Protein AF-A0A2U1RNF3-F1 (afdb_monomer_lite)

Radius of gyration: 38.03 Å; chains: 1; bounding box: 39×24×130 Å

Secondary structure (DSSP, 8-state):
----------SHHHHHHHHHHHHHHHHHHHHHHHSSSSS--------HHHHHHHTT-----S--PPPP-EEE-TTS-EEEGGGGTTS----------

pLDDT: mean 72.73, std 19.61, range [38.31, 97.94]

Foldseek 3Di:
DDDDDDDDDDPPPVVVVVVVVVVVVVVVVVVVVVPPPPVVPPPDPCDPVNVCVVVVHDDDPDPDDDDWDWDADPVRDIDIPVVQPPDDDDDDDDDDD

Sequence (97 aa):
MIRVRGTRGSVGVRLVKRLAVLGMLSVGFTLAAISAPHAWAGRAPVSLEGALEALGFIVLKNDLSAPDFTLQDPFGQSIRLADQRGKVVFLTFWTTW

Structure (mmCIF, N/CA/C/O backbone):
data_AF-A0A2U1RNF3-F1
#
_entry.id   AF-A0A2U1RNF3-F1
#
loop_
_atom_site.group_PDB
_atom_site.id
_atom_site.type_symbol
_atom_site.label_atom_id
_atom_site.label_alt_id
_atom_site.label_comp_id
_atom_site.label_asym_id
_atom_site.l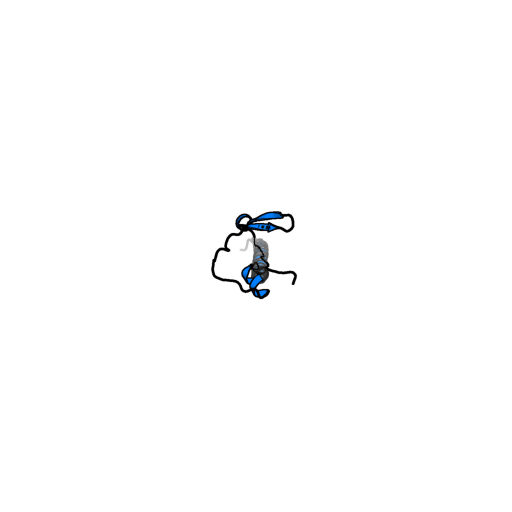abel_entity_id
_atom_site.label_seq_id
_atom_site.pdbx_PDB_ins_code
_atom_site.Cartn_x
_atom_site.Cartn_y
_atom_site.Cartn_z
_atom_site.occupancy
_atom_site.B_iso_or_equiv
_atom_site.auth_seq_id
_atom_site.auth_comp_id
_atom_site.auth_asym_id
_atom_site.auth_atom_id
_atom_site.pdbx_PDB_model_num
ATOM 1 N N . MET A 1 1 ? 24.785 5.515 -111.537 1.00 39.75 1 MET A N 1
ATOM 2 C CA . MET A 1 1 ? 25.597 6.099 -110.445 1.00 39.75 1 MET A CA 1
ATOM 3 C C . MET A 1 1 ? 24.659 6.872 -109.509 1.00 39.75 1 MET A C 1
ATOM 5 O O . MET A 1 1 ? 23.997 7.756 -110.021 1.00 39.75 1 MET A O 1
ATOM 9 N N . ILE A 1 2 ? 24.649 6.543 -108.197 1.00 41.03 2 ILE A N 1
ATOM 10 C CA . ILE A 1 2 ? 24.354 7.425 -107.024 1.00 41.03 2 ILE A CA 1
ATOM 11 C C . ILE A 1 2 ? 22.882 7.903 -106.850 1.00 41.03 2 ILE A C 1
ATOM 13 O O . ILE A 1 2 ? 22.280 8.356 -107.805 1.00 41.03 2 ILE A O 1
ATOM 17 N N . ARG A 1 3 ? 22.210 7.960 -105.684 1.00 38.31 3 ARG A N 1
ATOM 18 C CA . ARG A 1 3 ? 22.294 7.400 -104.311 1.00 38.31 3 ARG A CA 1
ATOM 19 C C . ARG A 1 3 ? 20.995 7.838 -103.595 1.00 38.31 3 ARG A C 1
ATOM 21 O O . ARG A 1 3 ? 20.685 9.023 -103.594 1.00 38.31 3 ARG A O 1
ATOM 28 N N . VAL A 1 4 ? 20.261 6.920 -102.959 1.00 51.69 4 VAL A N 1
ATOM 29 C CA . VAL A 1 4 ? 19.084 7.234 -102.115 1.00 51.69 4 VAL A CA 1
ATOM 30 C C . VAL A 1 4 ? 19.547 7.572 -100.690 1.00 51.69 4 VAL A C 1
ATOM 32 O O . VAL A 1 4 ? 20.367 6.850 -100.123 1.00 51.69 4 VAL A O 1
ATOM 35 N N . ARG A 1 5 ? 19.039 8.668 -100.107 1.00 46.47 5 ARG A N 1
ATOM 36 C CA . ARG A 1 5 ? 19.331 9.120 -98.734 1.00 46.47 5 ARG A CA 1
ATOM 37 C C . ARG A 1 5 ? 18.062 9.018 -97.881 1.00 46.47 5 ARG A C 1
ATOM 39 O O . ARG A 1 5 ? 17.157 9.829 -98.031 1.00 46.47 5 ARG A O 1
ATOM 46 N N . GLY A 1 6 ? 18.011 8.031 -96.987 1.00 45.84 6 GLY A N 1
ATOM 47 C CA . GLY A 1 6 ? 17.005 7.931 -95.927 1.00 45.84 6 GLY A CA 1
ATOM 48 C C . GLY A 1 6 ? 17.482 8.637 -94.657 1.00 45.84 6 GLY A C 1
ATOM 49 O O . GLY A 1 6 ? 18.574 8.361 -94.162 1.00 45.84 6 GLY A O 1
ATOM 50 N N . THR A 1 7 ? 16.674 9.551 -94.128 1.00 50.88 7 THR A N 1
ATOM 51 C CA . THR A 1 7 ? 16.866 10.203 -92.829 1.00 50.88 7 THR A CA 1
ATOM 52 C C . THR A 1 7 ? 16.223 9.350 -91.733 1.00 50.88 7 THR A C 1
ATOM 54 O O . THR A 1 7 ? 15.006 9.199 -91.674 1.00 50.88 7 THR A O 1
ATOM 57 N N . ARG A 1 8 ? 17.041 8.762 -90.852 1.00 50.28 8 ARG A N 1
ATOM 58 C CA . ARG A 1 8 ? 16.593 7.943 -89.716 1.00 50.28 8 ARG A CA 1
ATOM 59 C C . ARG A 1 8 ? 17.218 8.474 -88.425 1.00 50.28 8 ARG A C 1
ATOM 61 O O . ARG A 1 8 ? 18.436 8.544 -88.330 1.00 50.28 8 ARG A O 1
ATOM 68 N N . GLY A 1 9 ? 16.379 8.759 -87.425 1.00 48.47 9 GLY A N 1
ATOM 69 C CA . GLY A 1 9 ? 16.756 8.628 -86.012 1.00 48.47 9 GLY A CA 1
ATOM 70 C C . GLY A 1 9 ? 16.857 9.911 -85.182 1.00 48.47 9 GLY A C 1
ATOM 71 O O . GLY A 1 9 ? 17.950 10.351 -84.857 1.00 48.47 9 GLY A O 1
ATOM 72 N N . SER A 1 10 ? 15.727 10.433 -84.704 1.00 55.78 10 SER A N 1
ATOM 73 C CA . SER A 1 10 ? 15.681 11.424 -83.607 1.00 55.78 10 SER A CA 1
ATOM 74 C C . SER A 1 10 ? 14.714 11.015 -82.481 1.00 55.78 10 SER A C 1
ATOM 76 O O . SER A 1 10 ? 14.072 11.848 -81.843 1.00 55.78 10 SER A O 1
ATOM 78 N N . VAL A 1 11 ? 14.639 9.706 -82.201 1.00 57.41 11 VAL A N 1
ATOM 79 C CA . VAL A 1 11 ? 13.821 9.123 -81.114 1.00 57.41 11 VAL A CA 1
ATOM 80 C C . VAL A 1 11 ? 14.660 8.773 -79.867 1.00 57.41 11 VAL A C 1
ATOM 82 O O . VAL A 1 11 ? 14.149 8.821 -78.751 1.00 57.41 11 VAL A O 1
ATOM 85 N N . GLY A 1 12 ? 15.967 8.514 -80.010 1.00 52.75 12 GLY A N 1
ATOM 86 C CA . GLY A 1 12 ? 16.810 7.985 -78.921 1.00 52.75 12 GLY A CA 1
ATOM 87 C C . GLY A 1 12 ? 17.080 8.941 -77.750 1.00 52.75 12 GLY A C 1
ATOM 88 O O . GLY A 1 12 ? 17.200 8.504 -76.611 1.00 52.75 12 GLY A O 1
ATOM 89 N N . VAL A 1 13 ? 17.113 10.257 -77.981 1.00 54.59 13 VAL A N 1
ATOM 90 C CA . VAL A 1 13 ? 17.550 11.228 -76.952 1.00 54.59 13 VAL A CA 1
ATOM 91 C C . VAL A 1 13 ? 16.456 11.535 -75.917 1.00 54.59 13 VAL A C 1
ATOM 93 O O . VAL A 1 13 ? 16.751 11.898 -74.778 1.00 54.59 13 VAL A O 1
ATOM 96 N N . ARG A 1 14 ? 15.175 11.360 -76.270 1.00 53.38 14 ARG A N 1
ATOM 97 C CA . ARG A 1 14 ? 14.049 11.669 -75.366 1.00 53.38 14 ARG A CA 1
ATOM 98 C C . ARG A 1 14 ? 13.807 10.585 -74.313 1.00 53.38 14 ARG A C 1
ATOM 100 O O . ARG A 1 14 ? 13.231 10.882 -73.271 1.00 53.38 14 ARG A O 1
ATOM 107 N N . LEU A 1 15 ? 14.258 9.356 -74.569 1.00 51.91 15 LEU A N 1
ATOM 108 C CA . LEU A 1 15 ? 14.052 8.217 -73.674 1.00 51.91 15 LEU A CA 1
ATOM 109 C C . LEU A 1 15 ? 15.107 8.173 -72.555 1.00 51.91 15 LEU A C 1
ATOM 111 O O . LEU A 1 15 ? 14.761 7.983 -71.393 1.00 51.91 15 LEU A O 1
ATOM 115 N N . VAL A 1 16 ? 16.370 8.477 -72.881 1.00 53.84 16 VAL A N 1
ATOM 116 C CA . VAL A 1 16 ? 17.479 8.519 -71.906 1.00 53.84 16 VAL A CA 1
ATOM 117 C C . VAL A 1 16 ? 17.271 9.627 -70.864 1.00 53.84 16 VAL A C 1
ATOM 119 O O . VAL A 1 16 ? 17.511 9.421 -69.677 1.00 53.84 16 VAL A O 1
ATOM 122 N N . LYS A 1 17 ? 16.724 10.782 -71.276 1.00 44.09 17 LYS A N 1
ATOM 123 C CA . LYS A 1 17 ? 16.423 11.898 -70.361 1.00 44.09 17 LYS A CA 1
ATOM 124 C C . LYS A 1 17 ? 15.333 11.581 -69.324 1.00 44.09 17 LYS A C 1
ATOM 126 O O . LYS A 1 17 ? 15.377 12.147 -68.239 1.00 44.09 17 LYS A O 1
ATOM 131 N N . ARG A 1 18 ? 14.373 10.693 -69.622 1.00 50.84 18 ARG A N 1
ATOM 132 C CA . ARG A 1 18 ? 13.293 10.310 -68.683 1.00 50.84 18 ARG A CA 1
ATOM 133 C C . ARG A 1 18 ? 13.741 9.271 -67.654 1.00 50.84 18 ARG A C 1
ATOM 135 O O . ARG A 1 18 ? 13.270 9.302 -66.524 1.00 50.84 18 ARG A O 1
ATOM 142 N N . LEU A 1 19 ? 14.678 8.401 -68.026 1.00 52.16 19 LEU A N 1
ATOM 143 C CA . LEU A 1 19 ? 15.235 7.383 -67.131 1.00 52.16 19 LEU A CA 1
ATOM 144 C C . LEU A 1 19 ? 16.230 7.971 -66.114 1.00 52.16 19 LEU A C 1
ATOM 146 O O . LEU A 1 19 ? 16.304 7.490 -64.989 1.00 52.16 19 LEU A O 1
ATOM 150 N N . ALA A 1 20 ? 16.932 9.056 -66.463 1.00 50.75 20 ALA A N 1
ATOM 151 C CA . ALA A 1 20 ? 17.883 9.715 -65.563 1.00 50.75 20 ALA A CA 1
ATOM 152 C C . ALA A 1 20 ? 17.219 10.464 -64.385 1.00 50.75 20 ALA A C 1
ATOM 154 O O . ALA A 1 20 ? 17.775 10.503 -63.291 1.00 50.75 20 ALA A O 1
ATOM 155 N N . VAL A 1 21 ? 16.017 11.026 -64.574 1.00 52.94 21 VAL A N 1
ATOM 156 C CA . VAL A 1 21 ? 15.306 11.785 -63.521 1.00 52.94 21 VAL A CA 1
ATOM 157 C C . VAL A 1 21 ? 14.699 10.862 -62.454 1.00 52.94 21 VAL A C 1
ATOM 159 O O . VAL A 1 21 ? 14.596 11.251 -61.294 1.00 52.94 21 VAL A O 1
ATOM 162 N N . LEU A 1 22 ? 14.365 9.615 -62.807 1.00 53.28 22 LEU A N 1
ATOM 163 C CA . LEU A 1 22 ? 13.790 8.643 -61.870 1.00 53.28 22 LEU A CA 1
ATOM 164 C C . LEU A 1 22 ? 14.843 8.008 -60.941 1.00 53.28 22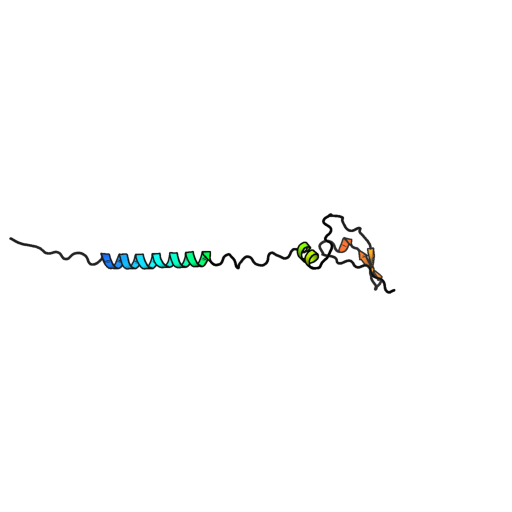 LEU A C 1
ATOM 166 O O . LEU A 1 22 ? 14.524 7.661 -59.810 1.00 53.28 22 LEU A O 1
ATOM 170 N N . GLY A 1 23 ? 16.100 7.897 -61.387 1.00 50.56 23 GLY A N 1
ATOM 171 C CA . GLY A 1 23 ? 17.195 7.348 -60.573 1.00 50.56 23 GLY A CA 1
ATOM 172 C C . GLY A 1 23 ? 17.739 8.308 -59.506 1.00 50.56 23 GLY A C 1
ATOM 173 O O . GLY A 1 23 ? 18.297 7.867 -58.505 1.00 50.56 23 GLY A O 1
ATOM 174 N N . MET A 1 24 ? 17.554 9.621 -59.680 1.00 55.03 24 MET A N 1
ATOM 175 C CA . MET A 1 24 ? 18.137 10.641 -58.794 1.00 55.03 24 MET A CA 1
ATOM 176 C C . MET A 1 24 ? 17.285 10.929 -57.539 1.00 55.03 24 MET A C 1
ATOM 178 O O . MET A 1 24 ? 17.802 11.448 -56.553 1.00 55.03 24 MET A O 1
ATOM 182 N N . LEU A 1 25 ? 16.009 10.522 -57.522 1.00 53.56 25 LEU A N 1
ATOM 183 C CA . LEU A 1 25 ? 15.116 10.627 -56.355 1.00 53.56 25 LEU A CA 1
ATOM 184 C C . LEU A 1 25 ? 15.288 9.477 -55.344 1.00 53.56 25 LEU A C 1
ATOM 186 O O . LEU A 1 25 ? 14.917 9.625 -54.182 1.00 53.56 25 LEU A O 1
ATOM 190 N N . SER A 1 26 ? 15.899 8.356 -55.741 1.00 54.28 26 SER A N 1
ATOM 191 C CA . SER A 1 26 ? 16.126 7.210 -54.848 1.00 54.28 26 SER A CA 1
ATOM 192 C C . SER A 1 26 ? 17.329 7.401 -53.920 1.00 54.28 26 SER A C 1
ATOM 194 O O . SER A 1 26 ? 17.304 6.928 -52.790 1.00 54.28 26 SER A O 1
ATOM 196 N N . VAL A 1 27 ? 18.360 8.132 -54.358 1.00 55.28 27 VAL A N 1
ATOM 197 C CA . VAL A 1 27 ? 19.582 8.362 -53.560 1.00 55.28 27 VAL A CA 1
ATOM 198 C C . VAL A 1 27 ? 19.393 9.477 -52.519 1.00 55.28 27 VAL A C 1
ATOM 200 O O . VAL A 1 27 ? 20.006 9.447 -51.455 1.00 55.28 27 VAL A O 1
ATOM 203 N N . GLY A 1 28 ? 18.487 10.430 -52.769 1.00 52.44 28 GLY A N 1
ATOM 204 C CA . GLY A 1 28 ? 18.112 11.450 -51.781 1.00 52.44 28 GLY A CA 1
ATOM 205 C C . GLY A 1 28 ? 17.229 10.917 -50.644 1.00 52.44 28 GLY A C 1
ATOM 206 O O . GLY A 1 28 ? 17.307 11.412 -49.524 1.00 52.44 28 GLY A O 1
ATOM 207 N N . PHE A 1 29 ? 16.425 9.880 -50.902 1.00 50.62 29 PHE A N 1
ATOM 208 C CA . PHE A 1 29 ? 15.541 9.277 -49.896 1.00 50.62 29 PHE A CA 1
ATOM 209 C C . PHE A 1 29 ? 16.269 8.269 -48.993 1.00 50.62 29 PHE A C 1
ATOM 211 O O . PHE A 1 29 ? 15.951 8.148 -47.812 1.00 50.62 29 PHE A O 1
ATOM 218 N N . THR A 1 30 ? 17.297 7.588 -49.507 1.00 54.38 30 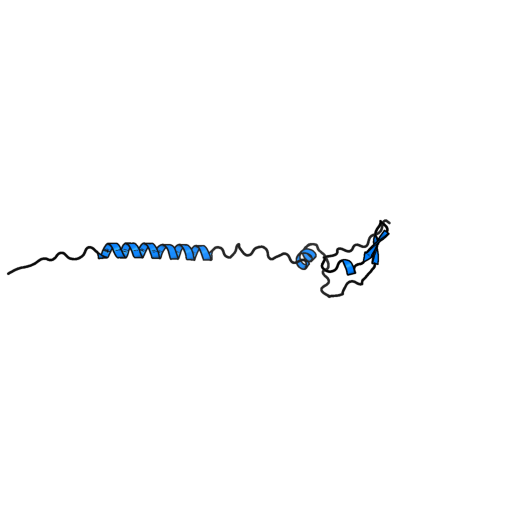THR A N 1
ATOM 219 C CA . THR A 1 30 ? 18.112 6.663 -48.705 1.00 54.38 30 THR A CA 1
ATOM 220 C C . THR A 1 30 ? 19.062 7.385 -47.752 1.00 54.38 30 THR A C 1
ATOM 222 O O . THR A 1 30 ? 19.273 6.896 -46.645 1.00 54.38 30 THR A O 1
ATOM 225 N N . LEU A 1 31 ? 19.581 8.569 -48.102 1.00 50.03 31 LEU A N 1
ATOM 226 C CA . LEU A 1 31 ? 20.490 9.304 -47.211 1.00 50.03 31 LEU A CA 1
ATOM 227 C C . LEU A 1 31 ? 19.763 10.070 -46.087 1.00 50.03 31 LEU A C 1
ATOM 229 O O . LEU A 1 31 ? 20.338 10.275 -45.022 1.00 50.03 31 LEU A O 1
ATOM 233 N N . ALA A 1 32 ? 18.484 10.417 -46.264 1.00 52.06 32 ALA A N 1
ATOM 234 C CA . ALA A 1 32 ? 17.666 11.004 -45.196 1.00 52.06 32 ALA A CA 1
ATOM 235 C C . ALA A 1 32 ? 17.197 9.970 -44.150 1.00 52.06 32 ALA A C 1
ATOM 237 O O . ALA A 1 32 ? 16.952 10.327 -42.999 1.00 52.06 32 ALA A O 1
ATOM 238 N N . ALA A 1 33 ? 17.116 8.685 -44.512 1.00 53.22 33 ALA A N 1
ATOM 239 C CA . ALA A 1 33 ? 16.735 7.616 -43.586 1.00 53.22 33 ALA A CA 1
ATOM 240 C C . ALA A 1 33 ? 17.869 7.202 -42.625 1.00 53.22 33 ALA A C 1
ATOM 242 O O . ALA A 1 33 ? 17.601 6.660 -41.554 1.00 53.22 33 ALA A O 1
ATOM 243 N N . ILE A 1 34 ? 19.134 7.475 -42.970 1.00 56.91 34 ILE A N 1
ATOM 244 C CA . ILE A 1 34 ? 20.293 7.057 -42.159 1.00 56.91 34 ILE A CA 1
ATOM 245 C C . ILE A 1 34 ? 20.593 8.058 -41.027 1.00 56.91 34 ILE A C 1
ATOM 247 O O . ILE A 1 34 ? 21.141 7.670 -39.997 1.00 56.91 34 ILE A O 1
ATOM 251 N N . SER A 1 35 ? 20.179 9.325 -41.142 1.00 56.19 35 SER A N 1
ATOM 252 C CA . SER A 1 35 ? 20.496 10.354 -40.134 1.00 56.19 35 SER A CA 1
ATOM 253 C C . SER A 1 35 ? 19.435 10.579 -39.052 1.00 56.19 35 SER A C 1
ATOM 255 O O . SER A 1 35 ? 19.682 11.376 -38.151 1.00 56.19 35 SER A O 1
ATOM 257 N N . ALA A 1 36 ? 18.300 9.873 -39.056 1.00 58.72 36 ALA A N 1
ATOM 258 C CA . ALA A 1 36 ? 17.289 10.018 -38.002 1.00 58.72 36 ALA A CA 1
ATOM 259 C C . ALA A 1 36 ? 16.715 8.720 -37.380 1.00 58.72 36 ALA A C 1
ATOM 261 O O . ALA A 1 36 ? 15.535 8.712 -37.039 1.00 58.72 36 ALA A O 1
ATOM 262 N N . PRO A 1 37 ? 17.498 7.656 -37.098 1.00 52.38 37 PRO A N 1
ATOM 263 C CA . PRO A 1 37 ? 17.094 6.666 -36.100 1.00 52.38 37 PRO A CA 1
ATOM 264 C C . PRO A 1 37 ? 17.624 6.970 -34.689 1.00 52.38 37 PRO A C 1
ATOM 266 O O . PRO A 1 37 ? 17.371 6.198 -33.776 1.00 52.38 37 PRO A O 1
ATOM 269 N N . HIS A 1 38 ? 18.350 8.067 -34.449 1.00 59.03 38 HIS A N 1
ATOM 270 C CA . HIS A 1 38 ? 18.902 8.329 -33.108 1.00 59.03 38 HIS A CA 1
ATOM 271 C C . HIS A 1 38 ? 17.982 9.170 -32.206 1.00 59.03 38 HIS A C 1
ATOM 273 O O . HIS A 1 38 ? 18.196 9.216 -31.000 1.00 59.03 38 HIS A O 1
ATOM 279 N N . ALA A 1 39 ? 16.938 9.796 -32.762 1.00 55.94 39 ALA A N 1
ATOM 280 C CA . ALA A 1 39 ? 15.986 10.613 -32.002 1.00 55.94 39 ALA A CA 1
ATOM 281 C C . ALA A 1 39 ? 14.687 9.873 -31.621 1.00 55.94 39 ALA A C 1
ATOM 283 O O . ALA A 1 39 ? 13.898 10.397 -30.840 1.00 55.94 39 ALA A O 1
ATOM 284 N N . TRP A 1 40 ? 14.461 8.656 -32.137 1.00 51.78 40 TRP A N 1
ATOM 285 C CA . TRP A 1 40 ? 13.313 7.820 -31.745 1.00 51.78 40 TRP A CA 1
ATOM 286 C C . TRP A 1 40 ? 13.630 6.855 -30.598 1.00 51.78 40 TRP A C 1
ATOM 288 O O . TRP A 1 40 ? 12.735 6.147 -30.135 1.00 51.78 40 TRP A O 1
ATOM 298 N N . ALA A 1 41 ? 14.868 6.864 -30.090 1.00 56.53 41 ALA A N 1
ATOM 299 C CA . ALA A 1 41 ? 15.144 6.392 -28.742 1.00 56.53 41 ALA A CA 1
ATOM 300 C C . ALA A 1 41 ? 14.485 7.382 -27.770 1.00 56.53 41 ALA A C 1
ATOM 302 O O . ALA A 1 41 ? 15.145 8.147 -27.067 1.00 56.53 41 ALA A O 1
ATOM 303 N N . GLY A 1 42 ? 13.148 7.414 -27.792 1.00 54.91 42 GLY A N 1
ATOM 304 C CA . GLY A 1 42 ? 12.345 7.982 -26.737 1.00 54.91 42 GLY A CA 1
ATOM 305 C C . GLY A 1 42 ? 12.933 7.467 -25.441 1.00 54.91 42 GLY A C 1
ATOM 306 O O . GLY A 1 42 ? 13.305 6.293 -25.362 1.00 54.91 42 GLY A O 1
ATOM 307 N N . ARG A 1 43 ? 13.108 8.377 -24.477 1.00 62.59 43 ARG A N 1
ATOM 308 C CA . ARG A 1 43 ? 13.481 8.039 -23.102 1.00 62.59 43 ARG A CA 1
ATOM 309 C C . ARG A 1 43 ? 12.891 6.676 -22.780 1.00 62.59 43 ARG A C 1
ATOM 311 O O . ARG A 1 43 ? 11.668 6.534 -22.843 1.00 62.59 43 ARG A O 1
ATOM 318 N N . ALA A 1 44 ? 13.757 5.695 -22.520 1.00 63.25 44 ALA A N 1
ATOM 319 C CA . ALA A 1 44 ? 13.305 4.395 -22.060 1.00 63.25 44 ALA A CA 1
ATOM 320 C C . ALA A 1 44 ? 12.259 4.637 -20.959 1.00 63.25 44 ALA A C 1
ATOM 322 O O . ALA A 1 44 ? 12.453 5.570 -20.165 1.00 63.25 44 ALA A O 1
ATOM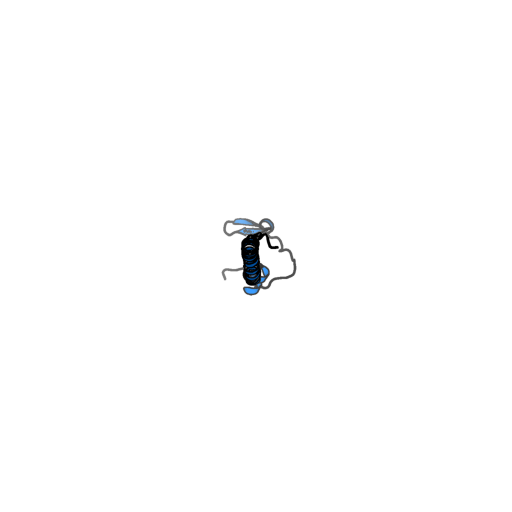 323 N N . PRO A 1 45 ? 11.133 3.900 -20.950 1.00 70.44 45 PRO A N 1
ATOM 324 C CA . PRO A 1 45 ? 10.132 4.073 -19.911 1.00 70.44 45 PRO A CA 1
ATOM 325 C C . PRO A 1 45 ? 10.850 4.003 -18.565 1.00 70.44 45 PRO A C 1
ATOM 327 O O . PRO A 1 45 ? 11.590 3.054 -18.303 1.00 70.44 45 PRO A O 1
ATOM 330 N N . VAL A 1 46 ? 10.714 5.063 -17.768 1.00 77.44 46 VAL A N 1
ATOM 331 C CA . VAL A 1 46 ? 11.338 5.132 -16.450 1.00 77.44 46 VAL A CA 1
ATOM 332 C C . VAL A 1 46 ? 10.739 3.987 -15.641 1.00 77.44 46 VAL A C 1
ATOM 334 O O . VAL A 1 46 ? 9.532 3.970 -15.400 1.00 77.44 46 VAL A O 1
ATOM 337 N N . SER A 1 47 ? 11.560 2.998 -15.294 1.00 86.56 47 SER A N 1
ATOM 338 C CA . SER A 1 47 ? 11.142 1.903 -14.424 1.00 86.56 47 SER A CA 1
ATOM 339 C C . SER A 1 47 ? 10.838 2.447 -13.028 1.00 86.56 47 SER A C 1
ATOM 341 O O . SER A 1 47 ? 11.453 3.423 -12.590 1.00 86.56 47 SER A O 1
ATOM 343 N N . LEU A 1 48 ? 9.883 1.834 -12.321 1.00 84.25 48 LEU A N 1
ATOM 344 C CA . LEU A 1 48 ? 9.556 2.236 -10.952 1.00 84.25 48 LEU A CA 1
ATOM 345 C C . LEU A 1 48 ? 10.788 2.096 -10.054 1.00 84.25 48 LEU A C 1
ATOM 347 O O . LEU A 1 48 ? 11.080 2.985 -9.265 1.00 84.25 48 LEU A O 1
ATOM 351 N N . GLU A 1 49 ? 11.546 1.018 -10.229 1.00 85.56 49 GLU A N 1
ATOM 352 C CA . GLU A 1 49 ? 12.772 0.739 -9.489 1.00 85.56 49 GLU A CA 1
ATOM 353 C C . GLU A 1 49 ? 13.820 1.824 -9.756 1.00 85.56 49 GLU A C 1
ATOM 355 O O . GLU A 1 49 ? 14.378 2.376 -8.814 1.00 85.56 49 GLU A O 1
ATOM 360 N N . GLY A 1 50 ? 14.023 2.204 -11.023 1.00 86.12 50 GLY A N 1
ATOM 361 C CA . GLY A 1 50 ? 14.971 3.256 -11.397 1.00 86.12 50 GLY A CA 1
ATOM 362 C C . GLY A 1 50 ? 14.556 4.637 -10.884 1.00 86.12 50 GLY A C 1
ATOM 363 O O . GLY A 1 50 ? 15.405 5.423 -10.465 1.00 86.12 50 GLY A O 1
ATOM 364 N N . ALA A 1 51 ? 13.251 4.929 -10.863 1.00 87.81 51 ALA A N 1
ATOM 365 C CA . ALA A 1 51 ? 12.725 6.148 -10.253 1.00 87.81 51 ALA A CA 1
ATOM 366 C C . ALA A 1 51 ? 12.942 6.166 -8.732 1.00 87.81 51 ALA A C 1
ATOM 368 O O . ALA A 1 51 ? 13.362 7.184 -8.186 1.00 87.81 51 ALA A O 1
ATOM 369 N N . LEU A 1 52 ? 12.679 5.049 -8.051 1.00 88.19 52 LEU A N 1
ATOM 370 C CA . LEU A 1 52 ? 12.862 4.916 -6.605 1.00 88.19 52 LEU A CA 1
ATOM 371 C C . LEU A 1 52 ? 14.342 5.022 -6.212 1.00 88.19 52 LEU A C 1
ATOM 373 O O . LEU A 1 52 ? 14.666 5.745 -5.271 1.00 88.19 52 LEU A O 1
ATOM 377 N N . GLU A 1 53 ? 15.243 4.382 -6.959 1.00 86.81 53 GLU A N 1
ATOM 378 C CA . GLU A 1 53 ? 16.692 4.493 -6.750 1.00 86.81 53 GLU A CA 1
ATOM 379 C C . GLU A 1 53 ? 17.184 5.935 -6.933 1.00 86.81 53 GLU A C 1
ATOM 381 O O . GLU A 1 53 ? 17.932 6.440 -6.097 1.00 86.81 53 GLU A O 1
ATOM 386 N N . ALA A 1 54 ? 16.722 6.638 -7.974 1.00 89.12 54 ALA A N 1
ATOM 387 C CA . ALA A 1 54 ? 17.092 8.036 -8.213 1.00 89.12 54 ALA A CA 1
ATOM 388 C C . ALA A 1 54 ? 16.619 8.984 -7.096 1.00 89.12 54 ALA A C 1
ATOM 390 O O . ALA A 1 54 ? 17.257 10.004 -6.836 1.00 89.12 54 ALA A O 1
ATOM 391 N N . LEU A 1 55 ? 15.515 8.644 -6.426 1.00 89.69 55 LEU A N 1
ATOM 392 C CA . LEU A 1 55 ? 14.988 9.363 -5.263 1.00 89.69 55 LEU A CA 1
ATOM 393 C C . LEU A 1 55 ? 15.677 8.969 -3.942 1.00 89.69 55 LEU A C 1
ATOM 395 O O . LEU A 1 55 ? 15.369 9.551 -2.904 1.00 89.69 55 LEU A O 1
ATOM 399 N N . GLY A 1 56 ? 16.606 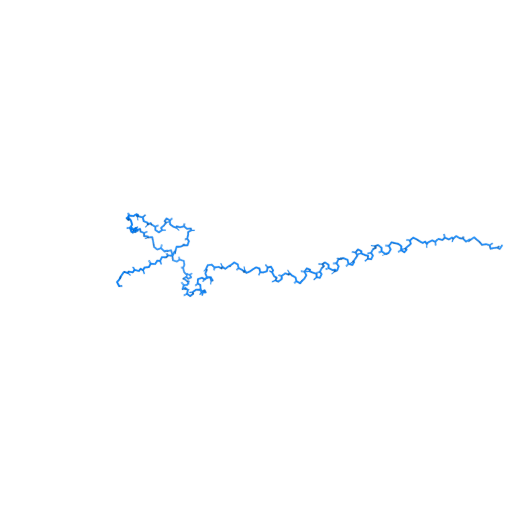8.007 -3.962 1.00 88.69 56 GLY A N 1
ATOM 400 C CA . GLY A 1 56 ? 17.347 7.556 -2.783 1.00 88.69 56 GLY A CA 1
ATOM 401 C C . GLY A 1 56 ? 16.615 6.522 -1.921 1.00 88.69 56 GLY A C 1
ATOM 402 O O . GLY A 1 56 ? 16.992 6.323 -0.767 1.00 88.69 56 GLY A O 1
ATOM 403 N N . PHE A 1 57 ? 15.581 5.854 -2.444 1.00 87.12 57 PHE A N 1
ATOM 404 C CA . PHE A 1 57 ? 14.937 4.744 -1.739 1.00 87.12 57 PHE A CA 1
ATOM 405 C C . PHE A 1 57 ? 15.793 3.476 -1.791 1.00 87.12 57 PHE A C 1
ATOM 407 O O . PHE A 1 57 ? 16.427 3.161 -2.798 1.00 87.12 57 PHE A O 1
ATOM 414 N N . ILE A 1 58 ? 15.744 2.690 -0.714 1.00 85.44 58 ILE A N 1
ATOM 415 C CA . ILE A 1 58 ? 16.294 1.333 -0.702 1.00 85.44 58 ILE A CA 1
ATOM 416 C C . ILE A 1 58 ? 15.284 0.410 -1.387 1.00 85.44 58 ILE A C 1
ATOM 418 O O . ILE A 1 58 ? 14.239 0.091 -0.820 1.00 85.44 58 ILE A O 1
ATOM 422 N N . VAL A 1 59 ? 15.598 -0.031 -2.605 1.00 82.31 59 VAL A N 1
ATOM 423 C CA . VAL A 1 59 ? 14.787 -1.018 -3.326 1.00 82.31 59 VAL A CA 1
ATOM 424 C C . VAL A 1 59 ? 15.176 -2.418 -2.852 1.00 82.31 59 VAL A C 1
ATOM 426 O O . VAL A 1 59 ? 16.261 -2.925 -3.149 1.00 82.31 59 VAL A O 1
ATOM 429 N N . LEU A 1 60 ? 14.291 -3.047 -2.077 1.00 78.12 60 LEU A N 1
ATOM 430 C CA . LEU A 1 60 ? 14.472 -4.427 -1.638 1.00 78.12 60 LEU A CA 1
ATOM 431 C C . LEU A 1 60 ? 14.298 -5.355 -2.844 1.00 78.12 60 LEU A C 1
ATOM 433 O O . LEU A 1 60 ? 13.207 -5.495 -3.380 1.00 78.12 60 LEU A O 1
ATOM 437 N N . LYS A 1 61 ? 15.385 -6.010 -3.257 1.00 76.25 61 LYS A N 1
ATOM 438 C CA . LYS A 1 61 ? 15.398 -6.971 -4.375 1.00 76.25 61 LYS A CA 1
ATOM 439 C C . LYS A 1 61 ? 14.767 -8.327 -4.040 1.00 76.25 61 LYS A C 1
ATOM 441 O O . LYS A 1 61 ? 14.771 -9.212 -4.885 1.00 76.25 61 LYS A O 1
ATOM 446 N N . ASN A 1 62 ? 14.307 -8.517 -2.805 1.00 75.56 62 ASN A N 1
ATOM 447 C CA . ASN A 1 62 ? 13.758 -9.787 -2.352 1.00 75.56 62 ASN A CA 1
ATOM 448 C C . ASN A 1 62 ? 12.229 -9.716 -2.331 1.00 75.56 62 ASN A C 1
ATOM 450 O O . ASN A 1 62 ? 11.675 -8.812 -1.704 1.00 75.56 62 ASN A O 1
ATOM 454 N N . ASP A 1 63 ? 11.572 -10.693 -2.955 1.00 68.00 63 ASP A N 1
ATOM 455 C CA . ASP A 1 63 ? 10.111 -10.798 -3.077 1.00 68.00 63 ASP A CA 1
ATOM 456 C C . ASP A 1 63 ? 9.449 -11.248 -1.762 1.00 68.00 63 ASP A C 1
ATOM 458 O O . ASP A 1 63 ? 8.706 -12.231 -1.695 1.00 68.00 63 ASP A O 1
ATOM 462 N N . LEU A 1 64 ? 9.725 -10.544 -0.665 1.00 79.31 64 LEU A N 1
ATOM 463 C CA . LEU A 1 64 ? 8.993 -10.749 0.577 1.00 79.31 64 LEU A CA 1
ATOM 464 C C . LEU A 1 64 ? 7.626 -10.084 0.436 1.00 79.31 64 LEU A C 1
ATOM 466 O O . LEU A 1 64 ? 7.507 -8.860 0.398 1.00 79.31 64 LEU A O 1
ATOM 470 N N . SER A 1 65 ? 6.580 -10.906 0.359 1.00 86.88 65 SER A N 1
ATOM 471 C CA . SER A 1 65 ? 5.208 -10.408 0.425 1.00 86.88 65 SER A CA 1
ATOM 472 C C . SER A 1 65 ? 5.000 -9.649 1.734 1.00 86.88 65 SER A C 1
ATOM 474 O O . SER A 1 65 ? 5.278 -10.179 2.811 1.00 86.88 65 SER A O 1
ATOM 476 N N . ALA A 1 66 ? 4.490 -8.419 1.638 1.00 89.75 66 ALA A N 1
ATOM 477 C CA . ALA A 1 66 ? 4.123 -7.638 2.811 1.00 89.75 66 ALA A CA 1
ATOM 478 C C . ALA A 1 66 ? 3.107 -8.427 3.666 1.00 89.75 66 ALA A C 1
ATOM 480 O O . ALA A 1 66 ? 2.119 -8.925 3.109 1.00 89.75 66 ALA A O 1
ATOM 481 N N . PRO A 1 67 ? 3.328 -8.562 4.990 1.00 92.44 67 PRO A N 1
ATOM 482 C CA . PRO A 1 67 ? 2.360 -9.186 5.883 1.00 92.44 67 PRO A CA 1
ATOM 483 C C . PRO A 1 67 ? 1.010 -8.478 5.794 1.00 92.44 67 PRO A C 1
ATOM 485 O O . PRO A 1 67 ? 0.949 -7.249 5.764 1.00 92.44 67 PRO A O 1
ATOM 488 N N . ASP A 1 68 ? -0.072 -9.251 5.751 1.00 95.81 68 ASP A N 1
ATOM 489 C CA . ASP A 1 68 ? -1.413 -8.676 5.739 1.00 95.81 68 ASP A CA 1
ATOM 490 C C . ASP A 1 68 ? -1.750 -8.093 7.116 1.00 95.81 68 ASP A C 1
ATOM 492 O O . ASP A 1 68 ? -1.381 -8.645 8.155 1.00 95.81 68 ASP A O 1
ATOM 496 N N . PHE A 1 69 ? -2.473 -6.981 7.117 1.00 96.06 69 PHE A N 1
ATOM 497 C CA . PHE A 1 69 ? -2.984 -6.352 8.326 1.00 96.06 69 PHE A CA 1
ATOM 498 C C . PHE A 1 69 ? -4.301 -5.649 8.029 1.00 96.06 69 PHE A C 1
ATOM 500 O O . PHE A 1 69 ? -4.610 -5.304 6.886 1.00 96.06 69 PHE A O 1
ATOM 507 N N . THR A 1 70 ? -5.087 -5.443 9.081 1.00 97.81 70 THR A N 1
ATOM 508 C CA . THR A 1 70 ? -6.324 -4.666 9.041 1.00 97.81 70 THR A CA 1
ATOM 509 C C . THR A 1 70 ? -6.285 -3.650 10.169 1.00 97.81 70 THR A C 1
ATOM 511 O O . THR A 1 70 ? -6.049 -4.021 11.318 1.00 97.81 70 THR A O 1
ATOM 514 N N . LEU A 1 71 ? -6.472 -2.376 9.837 1.00 96.69 71 LEU A N 1
ATOM 515 C CA . LEU A 1 71 ? -6.456 -1.262 10.782 1.00 96.69 71 LEU A CA 1
ATOM 516 C C . LEU A 1 71 ? -7.698 -0.400 10.582 1.00 96.69 71 LEU A C 1
ATOM 518 O O . LEU A 1 71 ? -8.285 -0.392 9.503 1.00 96.69 71 LEU A O 1
ATOM 522 N N . GLN A 1 72 ? -8.071 0.337 11.622 1.00 97.69 72 GLN A N 1
ATOM 523 C CA . GLN A 1 72 ? -9.084 1.378 11.507 1.00 97.69 72 GLN A CA 1
ATOM 524 C C . GLN A 1 72 ? -8.436 2.665 11.001 1.00 97.69 72 GLN A C 1
ATOM 526 O O . GLN A 1 72 ? -7.360 3.048 11.467 1.00 97.69 72 GLN A O 1
ATOM 531 N N . ASP A 1 73 ? -9.092 3.334 10.061 1.00 94.69 73 ASP A N 1
ATOM 532 C CA . ASP A 1 73 ? -8.743 4.692 9.668 1.00 94.69 73 ASP A CA 1
ATOM 533 C C . ASP A 1 73 ? -9.186 5.715 10.746 1.00 94.69 73 ASP A C 1
ATOM 535 O O . ASP A 1 73 ? -9.845 5.350 11.728 1.00 94.69 73 ASP A O 1
ATOM 539 N N . PRO A 1 74 ? -8.856 7.012 10.594 1.00 94.25 74 PRO A N 1
ATOM 540 C CA . PRO A 1 74 ? -9.259 8.041 11.558 1.00 94.25 74 PRO A CA 1
ATOM 541 C C . PRO A 1 74 ? -10.776 8.223 11.733 1.00 94.25 74 PRO A C 1
ATOM 543 O O . PRO A 1 74 ? -11.203 8.852 12.698 1.00 94.25 74 PRO A O 1
ATOM 546 N N . PHE A 1 75 ? -11.591 7.695 10.820 1.00 97.19 75 PHE A N 1
ATOM 547 C CA . PHE A 1 75 ? -13.051 7.744 10.865 1.00 97.19 75 PHE A CA 1
ATOM 548 C C . PHE A 1 75 ? -13.669 6.427 11.367 1.00 97.19 75 PHE A C 1
ATOM 550 O O . PHE A 1 75 ? -14.894 6.308 11.418 1.00 97.19 75 PHE A O 1
ATOM 557 N N . GLY A 1 76 ? -12.845 5.446 11.756 1.00 97.00 76 GLY A N 1
ATOM 558 C CA . GLY A 1 76 ? -13.280 4.139 12.247 1.00 97.00 76 GLY A CA 1
ATOM 559 C C . GLY A 1 76 ? -13.666 3.144 11.149 1.00 97.00 76 GLY A C 1
ATOM 560 O O . GLY A 1 76 ? -14.356 2.169 11.447 1.00 97.00 76 GLY A O 1
ATOM 561 N N . GLN A 1 77 ? -13.268 3.387 9.895 1.00 97.69 77 GLN A N 1
ATOM 562 C CA . GLN A 1 77 ? -13.458 2.444 8.794 1.00 97.69 77 GLN A CA 1
ATOM 563 C C . GLN A 1 77 ? -12.317 1.435 8.734 1.00 97.69 77 GLN A C 1
ATOM 565 O O . GLN A 1 77 ? -11.141 1.788 8.825 1.00 97.69 77 GLN A O 1
ATOM 570 N N . SER A 1 78 ? -12.676 0.174 8.510 1.00 97.94 78 SER A N 1
ATOM 571 C CA . SER A 1 78 ? -11.710 -0.918 8.435 1.00 97.94 78 SER A CA 1
ATOM 572 C C . SER A 1 78 ? -11.005 -0.919 7.079 1.00 97.94 78 SER A C 1
ATOM 574 O O . SER A 1 78 ? -11.656 -1.025 6.039 1.00 97.94 78 SER A O 1
ATOM 576 N N . ILE A 1 79 ? -9.675 -0.831 7.088 1.00 96.88 79 ILE A N 1
ATOM 577 C CA . ILE A 1 79 ? -8.815 -0.875 5.903 1.00 96.88 79 ILE A CA 1
ATOM 578 C C . ILE A 1 79 ? -7.886 -2.083 6.004 1.00 96.88 79 ILE A C 1
ATOM 580 O O . ILE A 1 79 ? -7.116 -2.208 6.959 1.00 96.88 79 ILE A O 1
ATOM 584 N N . ARG A 1 80 ? -7.920 -2.956 4.991 1.00 97.44 80 ARG A N 1
ATOM 585 C CA . ARG A 1 80 ? -7.065 -4.143 4.887 1.00 97.44 80 ARG A CA 1
ATOM 586 C C . ARG A 1 80 ? -6.052 -4.005 3.753 1.00 97.44 80 ARG A C 1
ATOM 588 O O . ARG A 1 80 ? -6.401 -3.587 2.648 1.00 97.44 80 ARG A O 1
ATOM 595 N N . LEU A 1 81 ? -4.801 -4.399 4.000 1.00 96.88 81 LEU A N 1
ATOM 596 C CA . LEU A 1 81 ? -3.736 -4.311 2.994 1.00 96.88 81 LEU A CA 1
ATOM 597 C C . LEU A 1 81 ? -4.031 -5.184 1.762 1.00 96.88 81 LEU A C 1
ATOM 599 O O . LEU A 1 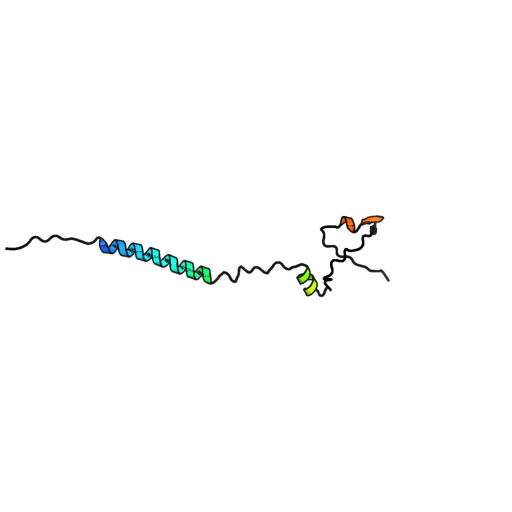81 ? -3.819 -4.744 0.631 1.00 96.88 81 LEU A O 1
ATOM 603 N N . ALA A 1 82 ? -4.555 -6.397 1.963 1.00 96.31 82 ALA A N 1
ATOM 604 C CA . ALA A 1 82 ? -4.921 -7.304 0.872 1.00 96.31 82 ALA A CA 1
ATOM 605 C C . ALA A 1 82 ? -5.922 -6.712 -0.141 1.00 96.31 82 ALA A C 1
ATOM 607 O O . ALA A 1 82 ? -5.881 -7.093 -1.312 1.00 96.31 82 ALA A O 1
ATOM 608 N N . ASP A 1 83 ? -6.760 -5.756 0.266 1.00 97.19 83 ASP A N 1
ATOM 609 C CA . ASP A 1 83 ? -7.742 -5.117 -0.619 1.00 97.19 83 ASP A CA 1
ATOM 610 C C . ASP A 1 83 ? -7.089 -4.111 -1.589 1.00 97.19 83 ASP A C 1
ATOM 612 O O . ASP A 1 83 ? -7.713 -3.659 -2.548 1.00 97.19 83 ASP A O 1
ATOM 616 N N . GLN A 1 84 ? -5.811 -3.767 -1.375 1.00 95.88 84 GLN A N 1
ATOM 617 C CA . GLN A 1 84 ? -5.040 -2.846 -2.219 1.00 95.88 84 GLN A CA 1
ATOM 618 C C . GLN A 1 84 ? -4.137 -3.552 -3.241 1.00 95.88 84 GLN A C 1
ATOM 620 O O . GLN A 1 84 ? -3.291 -2.912 -3.869 1.00 95.88 84 GLN A O 1
ATOM 625 N N . ARG A 1 85 ? -4.295 -4.867 -3.441 1.00 94.12 85 ARG A N 1
ATOM 626 C CA . ARG A 1 85 ? -3.518 -5.606 -4.448 1.00 94.12 85 ARG A CA 1
ATOM 627 C C . ARG A 1 85 ? -3.691 -5.009 -5.849 1.00 94.12 85 ARG A C 1
ATOM 629 O O . ARG A 1 85 ? -4.754 -4.517 -6.213 1.00 94.12 85 ARG A O 1
ATOM 636 N N . GLY A 1 86 ? -2.616 -5.061 -6.637 1.00 92.88 86 GLY A N 1
ATOM 637 C CA . GLY A 1 86 ? -2.563 -4.464 -7.977 1.00 92.88 86 GLY A CA 1
ATOM 638 C C . GLY A 1 86 ? -2.293 -2.956 -7.988 1.00 92.88 86 GLY A C 1
ATOM 639 O O . GLY A 1 86 ? -2.211 -2.369 -9.063 1.00 92.88 86 GLY A O 1
ATOM 640 N N . LYS A 1 87 ? -2.126 -2.327 -6.818 1.00 92.56 87 LYS A N 1
ATOM 641 C CA . LYS A 1 87 ? -1.734 -0.921 -6.676 1.00 92.56 87 LYS A CA 1
ATOM 642 C C . LYS A 1 87 ? -0.349 -0.818 -6.045 1.00 92.56 87 LYS A C 1
ATOM 644 O O . LYS A 1 87 ? 0.023 -1.641 -5.211 1.00 92.56 87 LYS A O 1
ATOM 649 N N . VAL A 1 88 ? 0.388 0.231 -6.403 1.00 89.88 88 VAL A N 1
ATOM 650 C CA . VAL A 1 88 ? 1.570 0.650 -5.640 1.00 89.88 88 VAL A CA 1
ATOM 651 C C . VAL A 1 88 ? 1.077 1.339 -4.370 1.00 89.88 88 VAL A C 1
ATOM 653 O O . VAL A 1 88 ? 0.330 2.314 -4.447 1.00 89.88 88 VAL A O 1
ATOM 656 N N . VAL A 1 89 ? 1.468 0.821 -3.206 1.00 91.56 89 VAL A N 1
ATOM 657 C CA . VAL A 1 89 ? 1.055 1.341 -1.897 1.00 91.56 89 VAL A CA 1
ATOM 658 C C . VAL A 1 89 ? 2.256 1.972 -1.206 1.00 91.56 89 VAL A C 1
ATOM 660 O O . VAL A 1 89 ? 3.278 1.317 -1.016 1.00 91.56 89 VAL A O 1
ATOM 663 N N . PHE A 1 90 ? 2.121 3.235 -0.802 1.00 91.69 90 PHE A N 1
ATOM 664 C CA . PHE A 1 90 ? 3.103 3.920 0.031 1.00 91.69 90 PHE A CA 1
ATOM 665 C C . PHE A 1 90 ? 2.667 3.847 1.498 1.00 91.69 90 PHE A C 1
ATOM 667 O O . PHE A 1 90 ? 1.680 4.471 1.886 1.00 91.69 90 PHE A O 1
ATOM 674 N N . LEU A 1 91 ? 3.378 3.050 2.298 1.00 91.69 91 LEU A N 1
ATOM 675 C CA . LEU A 1 91 ? 3.089 2.842 3.716 1.00 91.69 91 LEU A CA 1
ATOM 676 C C . LEU A 1 91 ? 4.034 3.685 4.573 1.00 91.69 91 LEU A C 1
ATOM 678 O O . LEU A 1 91 ? 5.251 3.594 4.432 1.00 91.69 91 LEU A O 1
ATOM 682 N N . THR A 1 92 ? 3.467 4.478 5.477 1.00 91.06 92 THR A N 1
ATOM 683 C CA . THR A 1 92 ? 4.215 5.343 6.393 1.00 91.06 92 THR A CA 1
ATOM 684 C C . THR A 1 92 ? 3.860 5.026 7.843 1.00 91.06 92 THR A C 1
ATOM 686 O O . THR A 1 92 ? 2.693 4.806 8.168 1.00 91.06 92 THR A O 1
ATOM 689 N N . PHE A 1 93 ? 4.871 5.011 8.711 1.00 91.12 93 PHE A N 1
ATOM 690 C CA . PHE A 1 93 ? 4.722 4.869 10.156 1.00 91.12 93 PHE A CA 1
ATOM 691 C C . PHE A 1 93 ? 5.180 6.171 10.802 1.00 91.12 93 PHE A C 1
ATOM 693 O O . PHE A 1 93 ? 6.332 6.573 10.644 1.00 91.12 93 PHE A O 1
ATOM 700 N N . TRP A 1 94 ? 4.274 6.842 11.502 1.00 93.25 94 TRP A N 1
ATOM 701 C CA . TRP A 1 94 ? 4.538 8.135 12.121 1.00 93.25 94 TRP A CA 1
ATOM 702 C C . TRP A 1 94 ? 3.803 8.249 13.452 1.00 93.25 94 TRP A C 1
ATOM 704 O O . TRP A 1 94 ? 2.970 7.409 13.798 1.00 93.25 94 TRP A O 1
ATOM 714 N N . THR A 1 95 ? 4.143 9.286 14.206 1.00 93.62 95 THR A N 1
ATOM 715 C CA . THR A 1 95 ? 3.557 9.566 15.511 1.00 93.62 95 THR A CA 1
ATOM 716 C C . THR A 1 95 ? 3.530 11.073 15.779 1.00 93.62 95 THR A C 1
ATOM 718 O O . THR A 1 95 ? 4.201 11.833 15.084 1.00 93.62 95 THR A O 1
ATOM 721 N N . THR A 1 96 ? 2.729 11.516 16.751 1.00 94.44 96 THR A N 1
ATOM 722 C CA . THR A 1 96 ? 2.477 12.939 17.056 1.00 94.44 96 THR A CA 1
ATOM 723 C C . THR A 1 96 ? 3.395 13.535 18.125 1.00 94.44 96 THR A C 1
ATOM 725 O O . THR A 1 96 ? 3.185 14.685 18.508 1.00 94.44 96 THR A O 1
ATOM 728 N N . TRP A 1 97 ? 4.330 12.758 18.669 1.00 75.94 97 TRP A N 1
ATOM 729 C CA . TRP A 1 97 ? 5.154 13.126 19.823 1.00 75.94 97 TRP A CA 1
ATOM 730 C C . TRP A 1 97 ? 6.625 13.296 19.459 1.00 75.94 97 TRP A C 1
ATOM 732 O O . TRP A 1 97 ? 7.097 12.561 18.563 1.00 75.94 97 TRP A O 1
#